Protein AF-A0A6J5JM44-F1 (afdb_monomer_lite)

Structure (mmCIF, N/CA/C/O backbone):
data_AF-A0A6J5JM44-F1
#
_entry.id   AF-A0A6J5JM44-F1
#
loop_
_atom_site.group_PDB
_atom_site.id
_atom_site.type_symbol
_atom_site.label_atom_id
_atom_site.label_alt_id
_atom_site.label_comp_id
_atom_site.label_asym_id
_atom_site.label_entity_id
_atom_site.label_seq_id
_atom_site.pdbx_PDB_ins_code
_atom_site.Cartn_x
_atom_site.Cartn_y
_atom_site.Cartn_z
_atom_site.occupancy
_atom_site.B_iso_or_equiv
_atom_site.auth_seq_id
_atom_site.auth_comp_id
_atom_site.auth_asym_id
_atom_site.auth_atom_id
_atom_site.pdbx_PDB_model_num
ATOM 1 N N . MET A 1 1 ? 19.607 -6.133 -11.177 1.00 48.34 1 MET A N 1
ATOM 2 C CA . MET A 1 1 ? 19.579 -4.755 -11.713 1.00 48.34 1 MET A CA 1
ATOM 3 C C . MET A 1 1 ? 18.278 -4.147 -11.225 1.00 48.34 1 MET A C 1
ATOM 5 O O . MET A 1 1 ? 17.255 -4.796 -11.399 1.00 48.34 1 MET A O 1
ATOM 9 N N . ILE A 1 2 ? 18.297 -3.022 -10.504 1.00 53.97 2 ILE A N 1
ATOM 10 C CA . ILE A 1 2 ? 17.043 -2.338 -10.150 1.00 53.97 2 ILE A CA 1
ATOM 11 C C . ILE A 1 2 ? 16.428 -1.901 -11.477 1.00 53.97 2 ILE A C 1
ATOM 13 O O . ILE A 1 2 ? 17.062 -1.153 -12.211 1.00 53.97 2 ILE A O 1
ATOM 17 N N . GLY A 1 3 ? 15.270 -2.464 -11.829 1.00 64.56 3 GLY A N 1
ATOM 18 C CA . GLY A 1 3 ? 14.561 -2.082 -13.044 1.00 64.56 3 GLY A CA 1
ATOM 19 C C . GLY A 1 3 ? 14.214 -0.603 -12.951 1.00 64.56 3 GLY A C 1
ATOM 20 O O . GLY A 1 3 ? 13.547 -0.176 -12.011 1.00 64.56 3 GLY A O 1
ATOM 21 N N . GLU A 1 4 ? 14.726 0.190 -13.873 1.00 68.62 4 GLU A N 1
ATOM 22 C CA . GLU A 1 4 ? 14.323 1.579 -14.034 1.00 68.62 4 GLU A CA 1
ATOM 23 C C . GLU A 1 4 ? 13.144 1.573 -15.004 1.00 68.62 4 GLU A C 1
ATOM 25 O O . GLU A 1 4 ? 13.190 0.919 -16.047 1.00 68.62 4 GLU A O 1
ATOM 30 N N . ILE A 1 5 ? 12.051 2.229 -14.626 1.00 71.19 5 ILE A N 1
ATOM 31 C CA . ILE A 1 5 ? 10.876 2.373 -15.479 1.00 71.19 5 ILE A CA 1
ATOM 32 C C . ILE A 1 5 ? 10.991 3.743 -16.134 1.00 71.19 5 ILE A C 1
ATOM 34 O O . ILE A 1 5 ? 10.968 4.762 -15.443 1.00 71.19 5 ILE A O 1
ATOM 38 N N . ASP A 1 6 ? 11.135 3.758 -17.457 1.00 75.75 6 ASP A N 1
ATOM 39 C CA . ASP A 1 6 ? 11.117 4.985 -18.248 1.00 75.75 6 ASP A CA 1
ATOM 40 C C . ASP A 1 6 ? 9.661 5.406 -18.498 1.00 75.75 6 ASP A C 1
ATOM 42 O O . ASP A 1 6 ? 8.891 4.705 -19.160 1.00 75.75 6 ASP A O 1
ATOM 46 N N . ILE A 1 7 ? 9.273 6.546 -17.926 1.00 75.31 7 ILE A N 1
ATOM 47 C CA . ILE A 1 7 ? 7.978 7.187 -18.143 1.00 75.31 7 ILE A CA 1
ATOM 48 C C . ILE A 1 7 ? 8.229 8.498 -18.891 1.00 75.31 7 ILE A C 1
ATOM 50 O O . ILE A 1 7 ? 8.570 9.508 -18.280 1.00 75.31 7 ILE A O 1
ATOM 54 N N . PHE A 1 8 ? 8.041 8.500 -20.214 1.00 74.69 8 PHE A N 1
ATOM 55 C CA . PHE A 1 8 ? 8.218 9.688 -21.069 1.00 74.69 8 PHE A CA 1
ATOM 56 C C . PHE A 1 8 ? 9.595 10.380 -20.922 1.00 74.69 8 PHE A C 1
ATOM 58 O O . PHE A 1 8 ? 9.688 11.605 -21.002 1.00 74.69 8 PHE A O 1
ATOM 65 N N . GLY A 1 9 ? 10.665 9.617 -20.695 1.00 76.31 9 GLY A N 1
ATOM 66 C CA . GLY A 1 9 ? 12.023 10.112 -20.455 1.00 76.31 9 GLY A CA 1
ATOM 67 C C . GLY A 1 9 ? 12.349 10.384 -18.982 1.00 76.31 9 GLY A C 1
ATOM 68 O O . GLY A 1 9 ? 13.461 10.812 -18.672 1.00 76.31 9 GLY A O 1
ATOM 69 N N . VAL A 1 10 ? 11.405 10.153 -18.061 1.00 76.00 10 VAL A N 1
ATOM 70 C CA . VAL A 1 10 ? 11.624 10.228 -16.611 1.00 76.00 10 VAL A CA 1
ATOM 71 C C . VAL A 1 10 ? 11.900 8.829 -16.073 1.00 76.00 10 VAL A C 1
ATOM 73 O O . VAL A 1 10 ? 11.015 7.974 -16.051 1.00 76.00 10 VAL A O 1
ATOM 76 N N . PHE A 1 11 ? 13.123 8.610 -15.594 1.00 76.12 11 PHE A N 1
ATOM 77 C CA . PHE A 1 11 ? 13.537 7.346 -14.989 1.00 76.12 11 PHE A CA 1
ATOM 78 C C . PHE A 1 11 ? 13.040 7.259 -13.547 1.00 76.12 11 PHE A C 1
ATOM 80 O O . PHE A 1 11 ? 13.526 7.962 -12.658 1.00 76.12 11 PHE A O 1
ATOM 87 N N . VAL A 1 12 ? 12.064 6.385 -13.310 1.00 77.88 12 VAL A N 1
ATOM 88 C CA . VAL A 1 12 ? 11.525 6.121 -11.975 1.00 77.88 12 VAL A CA 1
ATOM 89 C C . VAL A 1 12 ? 12.026 4.758 -11.493 1.00 77.88 12 VAL A C 1
ATOM 91 O O . VAL A 1 12 ? 11.910 3.772 -12.225 1.00 77.88 12 VAL A O 1
ATOM 94 N N . PRO A 1 13 ? 12.545 4.641 -10.257 1.00 80.56 13 PRO A N 1
ATOM 95 C CA . PRO A 1 13 ? 12.927 3.342 -9.718 1.00 80.56 13 PRO A CA 1
ATOM 96 C C . PRO A 1 13 ? 11.702 2.420 -9.634 1.00 80.56 13 PRO A C 1
ATOM 98 O O . PRO A 1 13 ? 10.704 2.785 -9.008 1.00 80.56 13 PRO A O 1
ATOM 101 N N . ALA A 1 14 ? 11.775 1.197 -10.174 1.00 80.06 14 ALA A N 1
ATOM 102 C CA . ALA A 1 14 ? 10.696 0.210 -10.036 1.00 80.06 14 ALA A CA 1
ATOM 103 C C . ALA A 1 14 ? 10.228 -0.012 -8.583 1.00 80.06 14 ALA A C 1
ATOM 105 O O . ALA A 1 14 ? 9.017 -0.103 -8.374 1.00 80.06 14 ALA A O 1
ATOM 106 N N . PRO A 1 15 ? 11.106 -0.025 -7.553 1.00 79.56 15 PRO A N 1
ATOM 107 C CA . PRO A 1 15 ? 10.662 -0.130 -6.163 1.0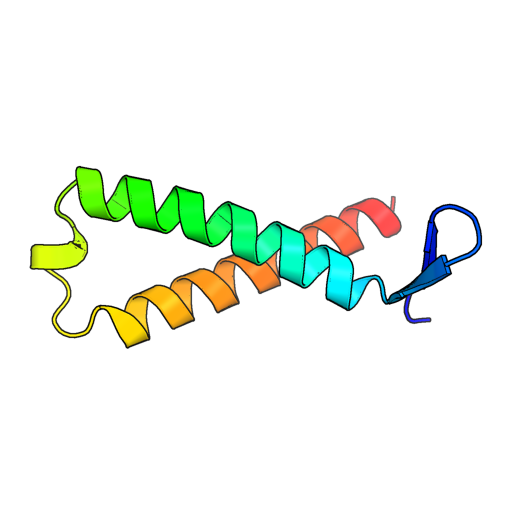0 79.56 15 PRO A CA 1
ATOM 108 C C . PRO A 1 15 ? 9.687 0.981 -5.759 1.00 79.56 15 PRO A C 1
ATOM 110 O O . PRO A 1 15 ? 8.754 0.732 -5.003 1.00 79.56 15 PRO A O 1
ATOM 113 N N . LEU A 1 16 ? 9.869 2.191 -6.292 1.00 83.19 16 LEU A N 1
ATOM 114 C CA . LEU A 1 16 ? 9.039 3.360 -6.006 1.00 83.19 16 LEU A CA 1
ATOM 115 C C . LEU A 1 16 ? 7.626 3.178 -6.577 1.00 83.19 16 LEU A C 1
ATOM 117 O O . LEU A 1 16 ? 6.634 3.441 -5.897 1.00 83.19 16 LEU A O 1
ATOM 121 N N . VAL A 1 17 ? 7.536 2.641 -7.795 1.00 84.44 17 VAL A N 1
ATOM 122 C CA . VAL A 1 17 ? 6.258 2.294 -8.432 1.00 84.44 17 VAL A CA 1
ATOM 123 C C . VAL A 1 17 ? 5.557 1.166 -7.670 1.00 84.44 17 VAL A C 1
ATOM 125 O O . VAL A 1 17 ? 4.361 1.257 -7.398 1.00 84.44 17 VAL A O 1
ATOM 128 N N . LEU A 1 18 ? 6.295 0.138 -7.242 1.00 83.50 18 LEU A N 1
ATOM 129 C CA . LEU A 1 18 ? 5.746 -0.966 -6.445 1.00 83.50 18 LEU A CA 1
ATOM 130 C C . LEU A 1 18 ? 5.245 -0.497 -5.071 1.00 83.50 18 LEU A C 1
ATOM 132 O O . LEU A 1 18 ? 4.182 -0.935 -4.631 1.00 83.50 18 LEU A O 1
ATOM 136 N N . MET A 1 19 ? 5.959 0.421 -4.409 1.00 85.12 19 MET A N 1
ATOM 137 C CA . MET A 1 19 ? 5.505 1.043 -3.158 1.00 85.12 19 MET A CA 1
ATOM 138 C C . MET A 1 19 ? 4.202 1.819 -3.361 1.00 85.12 19 MET A C 1
ATOM 140 O O . MET A 1 19 ? 3.291 1.701 -2.544 1.00 85.12 19 MET A O 1
ATOM 144 N N . LEU A 1 20 ? 4.077 2.566 -4.464 1.00 88.94 20 LEU A N 1
ATOM 145 C CA . LEU A 1 20 ? 2.853 3.299 -4.785 1.00 88.94 20 LEU A CA 1
ATOM 146 C C . LEU A 1 20 ? 1.666 2.350 -5.008 1.00 88.94 20 LEU A C 1
ATOM 148 O O . LEU A 1 20 ? 0.590 2.570 -4.453 1.00 88.94 20 LEU A O 1
ATOM 152 N N . ILE A 1 21 ? 1.865 1.264 -5.761 1.00 87.38 21 ILE A N 1
ATOM 153 C CA . ILE A 1 21 ? 0.838 0.233 -5.979 1.00 87.38 21 ILE A CA 1
ATOM 154 C C . ILE A 1 21 ? 0.424 -0.402 -4.647 1.00 87.38 21 ILE A C 1
ATOM 156 O O . ILE A 1 21 ? -0.767 -0.489 -4.342 1.00 87.38 21 ILE A O 1
ATOM 160 N N . ALA A 1 22 ? 1.394 -0.803 -3.823 1.00 87.38 22 ALA A N 1
ATOM 161 C CA . ALA A 1 22 ? 1.130 -1.390 -2.514 1.00 87.38 22 ALA A CA 1
ATOM 162 C C . ALA A 1 22 ? 0.368 -0.427 -1.591 1.00 87.38 22 ALA A C 1
ATOM 164 O O . ALA A 1 22 ? -0.539 -0.846 -0.873 1.00 87.38 22 ALA A O 1
ATOM 165 N N . TYR A 1 23 ? 0.689 0.868 -1.641 1.00 87.88 23 TYR A N 1
ATOM 166 C CA . TYR A 1 23 ? -0.010 1.902 -0.885 1.00 87.88 23 TYR A CA 1
ATOM 167 C C . TYR A 1 23 ? -1.474 2.050 -1.316 1.00 87.88 23 TYR A C 1
ATOM 169 O O . TYR A 1 23 ? -2.362 2.067 -0.463 1.00 87.88 23 TYR A O 1
ATOM 177 N N . LEU A 1 24 ? -1.753 2.075 -2.623 1.00 90.94 24 LEU A N 1
ATOM 178 C CA . LEU A 1 24 ? -3.126 2.129 -3.139 1.00 90.94 24 LEU A CA 1
ATOM 179 C C . LEU A 1 24 ? -3.945 0.906 -2.706 1.00 90.94 24 LEU A C 1
ATOM 181 O O . LEU A 1 24 ? -5.078 1.053 -2.247 1.00 90.94 24 LEU A O 1
ATOM 185 N N . ILE A 1 25 ? -3.358 -0.292 -2.778 1.00 89.81 25 ILE A N 1
ATOM 186 C CA . ILE A 1 25 ? -3.995 -1.520 -2.282 1.00 89.81 25 ILE A CA 1
ATOM 187 C C . ILE A 1 25 ? -4.256 -1.408 -0.776 1.00 89.81 25 ILE A C 1
ATOM 189 O O . ILE A 1 25 ? -5.342 -1.753 -0.313 1.00 89.81 25 ILE A O 1
ATOM 193 N N . ASN A 1 26 ? -3.300 -0.881 -0.007 1.00 88.62 26 ASN A N 1
ATOM 194 C CA . ASN A 1 26 ? -3.453 -0.713 1.434 1.00 88.62 26 ASN A CA 1
ATOM 195 C C . ASN A 1 26 ? -4.621 0.218 1.793 1.00 88.62 26 ASN A C 1
ATOM 197 O O . ASN A 1 26 ? -5.382 -0.109 2.700 1.00 88.62 26 ASN A O 1
ATOM 201 N N . ILE A 1 27 ? -4.824 1.316 1.054 1.00 87.56 27 ILE A N 1
ATOM 202 C CA . ILE A 1 27 ? -5.983 2.206 1.247 1.00 87.56 27 ILE A CA 1
ATOM 203 C C . ILE A 1 27 ? -7.293 1.432 1.077 1.00 87.56 27 ILE A C 1
ATOM 205 O O . ILE A 1 27 ? -8.194 1.561 1.906 1.00 87.56 27 ILE A O 1
ATOM 209 N N . VAL A 1 28 ? -7.401 0.613 0.027 1.00 88.69 28 VAL A N 1
ATOM 210 C CA . VAL A 1 28 ? -8.606 -0.186 -0.234 1.00 88.69 28 VAL A CA 1
ATOM 211 C C . VAL A 1 28 ? -8.821 -1.217 0.872 1.00 88.69 28 VAL A C 1
ATOM 213 O O . VAL A 1 28 ? -9.921 -1.313 1.414 1.00 88.69 28 VAL A O 1
ATOM 216 N N . VAL A 1 29 ? -7.772 -1.949 1.253 1.00 86.50 29 VAL A N 1
ATOM 217 C CA . VAL A 1 29 ? -7.826 -2.955 2.324 1.00 86.50 29 VAL A CA 1
ATOM 218 C C . VAL A 1 29 ? -8.245 -2.314 3.647 1.00 86.50 29 VAL A C 1
ATOM 220 O O . VAL A 1 29 ? -9.158 -2.811 4.306 1.00 86.50 29 VAL A O 1
ATOM 223 N N . ARG A 1 30 ? -7.646 -1.172 3.997 1.00 85.00 30 ARG A N 1
ATOM 224 C CA . ARG A 1 30 ? -8.015 -0.374 5.167 1.00 85.00 30 ARG A CA 1
ATOM 225 C C . ARG A 1 30 ? -9.488 0.018 5.105 1.00 85.00 30 ARG A C 1
ATOM 227 O O . ARG A 1 30 ? -10.229 -0.310 6.022 1.00 85.00 30 ARG A O 1
ATOM 234 N N . ALA A 1 31 ? -9.949 0.633 4.016 1.00 84.44 31 ALA A N 1
ATOM 235 C CA . ALA A 1 31 ? -11.345 1.050 3.863 1.00 84.44 31 ALA A CA 1
ATOM 236 C C . ALA A 1 31 ? -12.345 -0.118 3.995 1.00 84.44 31 ALA A C 1
ATOM 238 O O . ALA A 1 31 ? -13.426 0.045 4.566 1.00 84.44 31 ALA A O 1
ATOM 239 N N . VAL A 1 32 ? -11.991 -1.310 3.506 1.00 85.06 32 VAL A N 1
ATOM 240 C CA . VAL A 1 32 ? -12.798 -2.528 3.677 1.00 85.06 32 VAL A CA 1
ATOM 241 C C . VAL A 1 32 ? -12.818 -2.971 5.141 1.00 85.06 32 VAL A C 1
ATOM 243 O O . VAL A 1 32 ? -13.892 -3.191 5.694 1.00 85.06 32 VAL A O 1
ATOM 246 N N . LEU A 1 33 ? -11.664 -3.041 5.804 1.00 83.06 33 LEU A N 1
ATOM 247 C CA . LEU A 1 33 ? -11.562 -3.416 7.219 1.00 83.06 33 LEU A CA 1
ATOM 248 C C . LEU A 1 33 ? -12.281 -2.428 8.1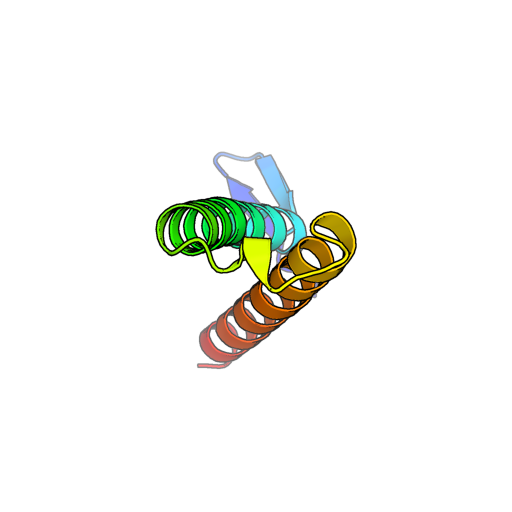49 1.00 83.06 33 LEU A C 1
ATOM 250 O O . LEU A 1 33 ? -12.849 -2.832 9.168 1.00 83.06 33 LEU A O 1
ATOM 254 N N . GLU A 1 34 ? -12.294 -1.141 7.788 1.00 83.06 34 GLU A N 1
ATOM 255 C CA . GLU A 1 34 ? -13.072 -0.102 8.466 1.00 83.06 34 GLU A CA 1
ATOM 256 C C . GLU A 1 34 ? -14.566 -0.360 8.338 1.00 83.06 34 GLU A C 1
ATOM 258 O O . GLU A 1 34 ? -15.266 -0.362 9.351 1.00 83.06 34 GLU A O 1
ATOM 263 N N . ARG A 1 35 ? -15.047 -0.655 7.124 1.00 81.06 35 ARG A N 1
ATOM 264 C CA . ARG A 1 35 ? -16.459 -0.983 6.878 1.00 81.06 35 ARG A CA 1
ATOM 265 C C . ARG A 1 35 ? -16.915 -2.254 7.582 1.00 81.06 35 ARG A C 1
ATOM 267 O O . ARG A 1 35 ? -18.044 -2.308 8.052 1.00 81.06 35 ARG A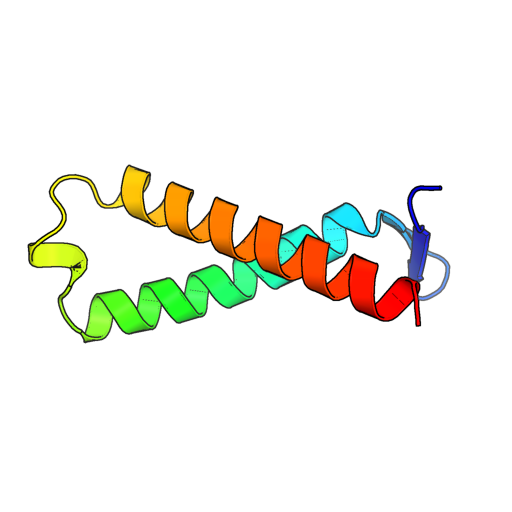 O 1
ATOM 274 N N . VAL A 1 36 ? -16.047 -3.258 7.677 1.00 82.38 36 VAL A N 1
ATOM 275 C CA . VAL A 1 36 ? -16.334 -4.525 8.370 1.00 82.38 36 VAL A CA 1
ATOM 276 C C . VAL A 1 36 ? -16.358 -4.332 9.898 1.00 82.38 36 VAL A C 1
ATOM 278 O O . VAL A 1 36 ? -16.825 -5.197 10.631 1.00 82.38 36 VAL A O 1
ATOM 281 N N . GLY A 1 37 ? -15.875 -3.193 10.413 1.00 76.00 37 GLY A N 1
ATOM 282 C CA . GLY A 1 37 ? -15.794 -2.933 11.852 1.00 76.00 37 GLY A CA 1
ATOM 283 C C . GLY A 1 37 ? -14.712 -3.756 12.555 1.00 76.00 37 GLY A C 1
ATOM 284 O O . GLY A 1 37 ? -14.651 -3.771 13.785 1.00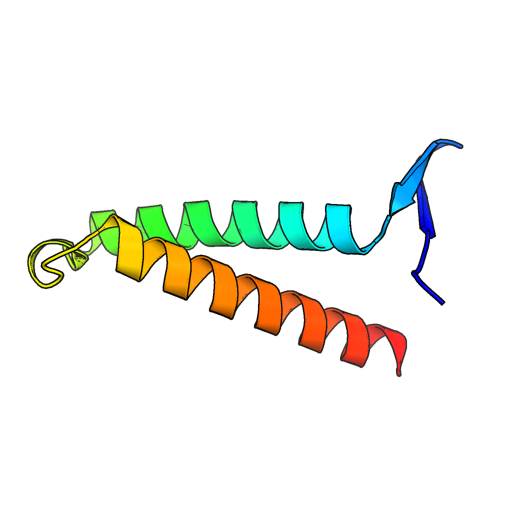 76.00 37 GLY A O 1
ATOM 285 N N . PHE A 1 38 ? -13.824 -4.404 11.793 1.00 69.38 38 PHE A N 1
ATOM 286 C CA . PHE A 1 38 ? -12.786 -5.303 12.307 1.00 69.38 38 PHE A CA 1
ATOM 287 C C . PHE A 1 38 ? -11.780 -4.572 13.205 1.00 69.38 38 PHE A C 1
ATOM 289 O O . PHE A 1 38 ? -11.239 -5.139 14.150 1.00 69.38 38 PHE A O 1
ATOM 296 N N . TYR A 1 39 ? -11.603 -3.267 12.986 1.00 68.44 39 TYR A N 1
ATOM 297 C CA . TYR A 1 39 ? -10.781 -2.417 13.845 1.00 68.44 39 TYR A CA 1
ATOM 298 C C . TYR A 1 39 ? -11.299 -2.270 15.284 1.00 68.44 39 TYR A C 1
ATOM 300 O O . TYR A 1 39 ? -10.543 -1.789 16.118 1.00 68.44 39 TYR A O 1
ATOM 308 N N . ARG A 1 40 ? -12.533 -2.692 15.616 1.00 69.81 40 ARG A N 1
ATOM 309 C CA . ARG A 1 40 ? -12.973 -2.783 17.024 1.00 69.81 40 ARG A CA 1
ATOM 310 C C . ARG A 1 40 ? -12.290 -3.912 17.797 1.00 69.81 40 ARG A C 1
ATOM 312 O O . ARG A 1 40 ? -12.194 -3.815 19.013 1.00 69.81 40 ARG A O 1
ATOM 319 N N . LEU A 1 41 ? -11.841 -4.966 17.115 1.00 72.25 41 LEU A N 1
ATOM 320 C CA . LEU A 1 41 ? -11.136 -6.102 17.727 1.00 72.25 41 LEU A CA 1
ATOM 321 C C . LEU A 1 41 ? -9.627 -5.849 17.859 1.00 72.25 41 LEU A C 1
ATOM 323 O O . LEU A 1 41 ? -8.939 -6.556 18.590 1.00 72.25 41 LEU A O 1
ATOM 327 N N . VAL A 1 42 ? -9.101 -4.848 17.151 1.00 74.56 42 VAL A N 1
ATOM 328 C CA . VAL A 1 42 ? -7.668 -4.559 17.083 1.00 74.56 42 VAL A C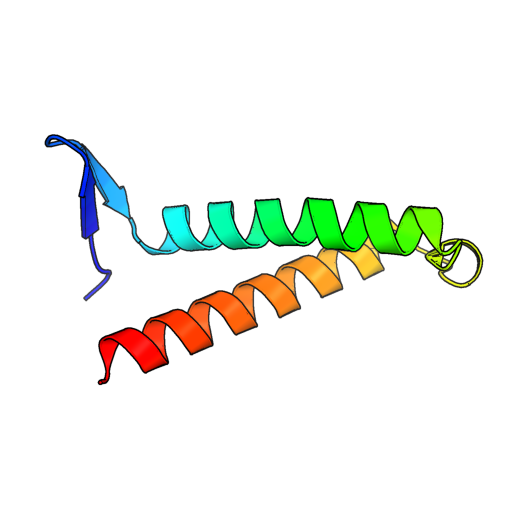A 1
ATOM 329 C C . VAL A 1 42 ? -7.321 -3.437 18.060 1.00 74.56 42 VAL A C 1
ATOM 331 O O . VAL A 1 42 ? -7.698 -2.288 17.855 1.00 74.56 42 VAL A O 1
ATOM 334 N N . TRP A 1 43 ? -6.546 -3.759 19.100 1.00 69.19 43 TRP A N 1
ATOM 335 C CA . TRP A 1 43 ? -6.144 -2.809 20.148 1.00 69.19 43 TRP A CA 1
ATOM 336 C C . TRP A 1 43 ? -5.290 -1.643 19.599 1.00 69.19 43 TRP A C 1
ATOM 338 O O . TRP A 1 43 ? -5.481 -0.494 19.992 1.00 69.19 43 TRP A O 1
ATOM 348 N N . HIS A 1 44 ? -4.404 -1.899 18.625 1.00 75.31 44 HIS A N 1
ATOM 349 C CA . HIS A 1 44 ? -3.571 -0.872 17.982 1.00 75.31 44 HIS A CA 1
ATOM 350 C C . HIS A 1 44 ? -3.745 -0.842 16.461 1.00 75.31 44 HIS A C 1
ATOM 352 O O . HIS A 1 44 ? -3.064 -1.561 15.727 1.00 75.31 44 HIS A O 1
ATOM 358 N N . ARG A 1 45 ? -4.610 0.064 15.989 1.00 75.75 45 ARG A N 1
ATOM 359 C CA . ARG A 1 45 ? -4.842 0.348 14.561 1.00 75.75 45 ARG A CA 1
ATOM 360 C C . ARG A 1 45 ? -3.538 0.510 13.770 1.00 75.75 45 ARG A C 1
ATOM 362 O O . ARG A 1 45 ? -3.303 -0.226 12.819 1.00 75.75 45 ARG A O 1
ATOM 369 N N . SER A 1 46 ? -2.651 1.399 14.225 1.00 78.75 46 SER A N 1
ATOM 370 C CA . SER A 1 46 ? -1.436 1.755 13.479 1.00 78.75 46 SER A CA 1
ATOM 371 C C . SER A 1 46 ? -0.458 0.596 13.263 1.00 78.75 46 SER A C 1
ATOM 373 O O . SER A 1 46 ? 0.128 0.515 12.189 1.00 78.75 46 SER A O 1
ATOM 375 N N . ILE A 1 47 ? -0.283 -0.308 14.237 1.00 83.06 47 ILE A N 1
ATOM 376 C CA . ILE A 1 47 ? 0.621 -1.467 14.087 1.00 83.06 47 ILE A CA 1
ATOM 377 C C . ILE A 1 47 ? 0.045 -2.474 13.093 1.00 83.06 47 ILE A C 1
ATOM 379 O O . ILE A 1 47 ? 0.772 -2.997 12.251 1.00 83.06 47 ILE A O 1
ATOM 383 N N . PHE A 1 48 ? -1.261 -2.727 13.170 1.00 84.12 48 PHE A N 1
ATOM 384 C CA . PHE A 1 48 ? -1.924 -3.663 12.271 1.00 84.12 48 PHE A CA 1
ATOM 385 C C . PHE A 1 48 ? -1.883 -3.176 10.823 1.00 84.12 48 PHE A C 1
ATOM 387 O O . PHE A 1 48 ? -1.538 -3.930 9.917 1.00 84.12 48 PHE A O 1
ATOM 394 N N . ASP A 1 49 ? -2.153 -1.890 10.614 1.00 82.75 49 ASP A N 1
ATOM 395 C CA . ASP A 1 49 ? -2.090 -1.288 9.290 1.00 82.75 49 ASP A CA 1
ATOM 396 C C . ASP A 1 49 ? -0.682 -1.286 8.691 1.00 82.75 49 ASP A C 1
ATOM 398 O O . ASP A 1 49 ? -0.520 -1.537 7.494 1.00 82.75 49 ASP A O 1
ATOM 402 N N . LEU A 1 50 ? 0.336 -1.034 9.520 1.00 85.50 50 LEU A N 1
ATOM 403 C CA . LEU A 1 50 ? 1.732 -1.144 9.106 1.00 85.50 50 LEU A CA 1
ATOM 404 C C . LEU A 1 50 ? 2.059 -2.588 8.695 1.00 85.50 50 LEU A C 1
ATOM 406 O O . LEU A 1 50 ? 2.688 -2.804 7.663 1.00 85.50 50 LEU A O 1
ATOM 410 N N . GLY A 1 51 ? 1.569 -3.574 9.451 1.00 87.62 51 GLY A N 1
ATOM 411 C CA . GLY A 1 51 ? 1.695 -4.991 9.112 1.00 87.62 51 GLY A CA 1
ATOM 412 C C . GLY A 1 51 ? 1.059 -5.328 7.764 1.00 87.62 51 GLY A C 1
ATOM 413 O O . GLY A 1 51 ? 1.716 -5.919 6.909 1.00 87.62 51 GLY A O 1
ATOM 414 N N . ILE A 1 52 ? -0.182 -4.890 7.528 1.00 86.88 52 ILE A N 1
ATOM 415 C CA . ILE A 1 52 ? -0.856 -5.068 6.233 1.00 86.88 52 ILE A CA 1
ATOM 416 C C . ILE A 1 52 ? -0.046 -4.423 5.112 1.00 86.88 52 ILE A C 1
ATOM 418 O O . ILE A 1 52 ? 0.105 -5.025 4.054 1.00 86.88 52 ILE A O 1
ATOM 422 N N . TYR A 1 53 ? 0.492 -3.220 5.321 1.00 87.62 53 TYR A N 1
ATOM 423 C CA . TYR A 1 53 ? 1.291 -2.540 4.303 1.00 87.62 53 TYR A CA 1
ATOM 424 C C . TYR A 1 53 ? 2.532 -3.345 3.932 1.00 87.62 53 TYR A C 1
ATOM 426 O O . TYR A 1 53 ? 2.783 -3.560 2.750 1.00 87.62 53 TYR A O 1
ATOM 434 N N . VAL A 1 54 ? 3.259 -3.853 4.929 1.00 89.94 54 VAL A N 1
ATOM 435 C CA . VAL A 1 54 ? 4.442 -4.692 4.709 1.00 89.94 54 VAL A CA 1
ATOM 436 C C . VAL A 1 54 ? 4.078 -5.986 3.977 1.00 89.94 54 VAL A C 1
ATOM 438 O O . VAL A 1 54 ? 4.763 -6.348 3.023 1.00 89.94 54 VAL A O 1
ATOM 441 N N . PHE A 1 55 ? 2.984 -6.654 4.354 1.00 90.50 55 PHE A N 1
ATOM 442 C CA . PHE A 1 55 ? 2.528 -7.875 3.680 1.00 90.50 55 PHE A CA 1
ATOM 443 C C . PHE A 1 55 ? 2.098 -7.628 2.232 1.00 90.50 55 PHE A C 1
ATOM 445 O O . PHE A 1 55 ? 2.491 -8.376 1.338 1.00 90.50 55 PHE A O 1
ATOM 452 N N . VAL A 1 56 ? 1.320 -6.573 1.987 1.00 89.94 56 VAL A N 1
ATOM 453 C CA . VAL A 1 56 ? 0.891 -6.182 0.639 1.00 89.94 56 VAL A CA 1
ATOM 454 C C . VAL A 1 56 ? 2.100 -5.808 -0.215 1.00 89.94 56 VAL A C 1
ATOM 456 O O . VAL A 1 56 ? 2.207 -6.265 -1.349 1.00 89.94 56 VAL A O 1
ATOM 459 N N . PHE A 1 57 ? 3.039 -5.031 0.326 1.00 86.69 57 PHE A N 1
ATOM 460 C CA . PHE A 1 57 ? 4.264 -4.661 -0.377 1.00 86.69 57 PHE A CA 1
ATOM 461 C C . PHE A 1 57 ? 5.112 -5.889 -0.724 1.00 86.69 5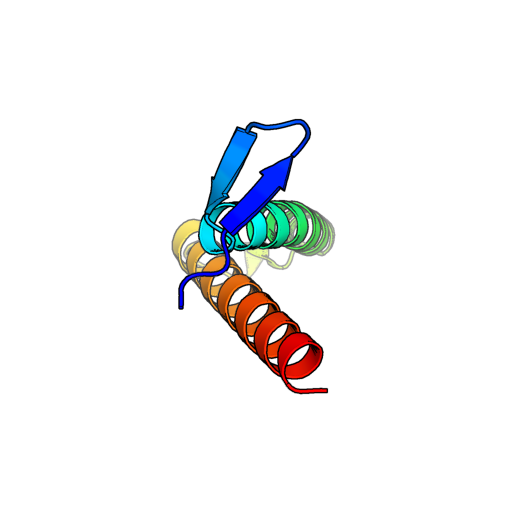7 PHE A C 1
ATOM 463 O O . PHE A 1 57 ? 5.524 -6.038 -1.873 1.00 86.69 57 PHE A O 1
ATOM 470 N N . ALA A 1 58 ? 5.304 -6.813 0.222 1.00 87.44 58 ALA A N 1
ATOM 471 C CA . ALA A 1 58 ? 6.005 -8.068 -0.031 1.00 87.44 58 ALA A CA 1
ATOM 472 C C . ALA A 1 58 ? 5.318 -8.894 -1.131 1.00 87.44 58 ALA A C 1
ATOM 474 O O . ALA A 1 58 ? 5.988 -9.366 -2.047 1.00 87.44 58 ALA A O 1
ATOM 475 N N . ALA A 1 59 ? 3.988 -9.018 -1.094 1.00 88.38 59 ALA A N 1
ATOM 476 C CA . ALA A 1 59 ? 3.228 -9.729 -2.118 1.00 88.38 59 ALA A CA 1
ATOM 477 C C . ALA A 1 59 ? 3.392 -9.092 -3.508 1.00 88.38 59 ALA A C 1
ATOM 479 O O . ALA A 1 59 ? 3.667 -9.797 -4.475 1.00 88.38 59 ALA A O 1
ATOM 480 N N . VAL A 1 60 ? 3.290 -7.763 -3.608 1.00 86.44 60 VAL A N 1
ATOM 481 C CA . VAL A 1 60 ? 3.480 -7.018 -4.864 1.00 86.44 60 VAL A CA 1
ATOM 482 C C . VAL A 1 60 ? 4.894 -7.214 -5.419 1.00 86.44 60 VAL A C 1
ATOM 484 O O . VAL A 1 60 ? 5.053 -7.452 -6.616 1.00 86.44 60 VAL A O 1
ATOM 487 N N . VAL A 1 61 ? 5.919 -7.183 -4.563 1.00 86.06 61 VAL A N 1
ATOM 488 C CA . VAL A 1 61 ? 7.312 -7.440 -4.962 1.00 86.06 61 VAL A CA 1
ATOM 489 C C . VAL A 1 61 ? 7.492 -8.875 -5.463 1.00 86.06 61 VAL A C 1
ATOM 491 O O . VAL A 1 61 ? 8.097 -9.077 -6.515 1.00 86.06 61 VAL A O 1
ATOM 494 N N . ILE A 1 62 ? 6.940 -9.866 -4.758 1.00 87.31 62 ILE A N 1
ATOM 495 C CA . ILE A 1 62 ? 7.015 -11.279 -5.158 1.00 87.31 62 ILE A CA 1
ATOM 496 C C . ILE A 1 62 ? 6.327 -11.494 -6.509 1.00 87.31 62 ILE A C 1
ATOM 498 O O . ILE A 1 62 ? 6.913 -12.103 -7.401 1.00 87.31 62 ILE A O 1
ATOM 502 N N . VAL A 1 63 ? 5.114 -10.962 -6.688 1.00 86.25 63 VAL A N 1
ATOM 503 C CA . VAL A 1 63 ? 4.364 -11.069 -7.948 1.00 86.25 63 VAL A CA 1
ATOM 504 C C . VAL A 1 63 ? 5.117 -10.389 -9.087 1.00 86.25 63 VAL A C 1
ATOM 506 O O . VAL A 1 63 ? 5.252 -10.976 -10.156 1.00 86.25 63 VAL A O 1
ATOM 509 N N . SER A 1 64 ? 5.661 -9.191 -8.859 1.00 82.00 64 SER A N 1
ATOM 510 C CA . SER A 1 64 ? 6.467 -8.485 -9.859 1.00 82.00 64 SER A CA 1
ATOM 511 C C . SER A 1 64 ? 7.703 -9.285 -10.263 1.00 82.00 64 SER A C 1
ATOM 513 O O . SER A 1 64 ? 8.030 -9.333 -11.446 1.00 82.00 64 SER A O 1
ATOM 515 N N . HIS A 1 65 ? 8.386 -9.918 -9.306 1.00 80.69 65 HIS A N 1
ATOM 516 C CA . HIS A 1 65 ? 9.553 -10.747 -9.596 1.00 80.69 65 HIS A CA 1
ATOM 517 C C . HIS A 1 65 ? 9.164 -12.028 -10.344 1.00 80.69 65 HIS A C 1
ATOM 519 O O . HIS A 1 65 ? 9.902 -12.481 -11.214 1.00 80.69 65 HIS A O 1
ATOM 525 N N . HIS A 1 66 ? 8.004 -12.608 -10.034 1.00 79.19 66 HIS A N 1
ATOM 526 C CA . HIS A 1 66 ? 7.509 -13.791 -10.730 1.00 79.19 66 HIS A CA 1
ATOM 527 C C . HIS A 1 66 ? 7.098 -13.477 -12.176 1.00 79.19 66 HIS A C 1
ATOM 529 O O . HIS A 1 66 ? 7.391 -14.266 -13.072 1.00 79.19 66 HIS A O 1
ATOM 535 N N . LEU A 1 67 ? 6.472 -12.319 -12.414 1.00 75.06 67 LEU A N 1
ATOM 536 C CA . LEU A 1 67 ? 6.142 -11.840 -13.760 1.00 75.06 67 LEU A CA 1
ATOM 537 C C . LEU A 1 67 ? 7.395 -11.534 -14.583 1.00 75.06 67 LEU A C 1
ATOM 539 O O . LEU A 1 67 ? 7.429 -11.842 -15.762 1.00 75.06 67 LEU A O 1
ATOM 543 N N . ALA A 1 68 ? 8.418 -10.941 -13.965 1.00 69.69 68 ALA A N 1
ATOM 544 C CA . ALA A 1 68 ? 9.670 -10.610 -14.644 1.00 69.69 68 ALA A CA 1
ATOM 545 C C . ALA A 1 68 ? 10.555 -11.836 -14.944 1.00 69.69 68 ALA A C 1
ATOM 547 O O . ALA A 1 68 ? 11.476 -11.737 -15.749 1.00 69.69 68 ALA A O 1
ATOM 548 N N . ALA A 1 69 ? 10.311 -12.965 -14.272 1.00 60.50 69 ALA A N 1
ATOM 549 C CA . ALA A 1 69 ? 11.031 -14.223 -14.472 1.00 60.50 69 ALA A CA 1
ATOM 550 C C . ALA A 1 69 ? 10.340 -15.183 -15.462 1.00 60.50 69 ALA A C 1
ATOM 552 O O . ALA A 1 69 ? 10.861 -16.274 -15.691 1.00 60.50 69 ALA A O 1
ATOM 553 N N . THR A 1 70 ? 9.178 -14.799 -16.006 1.00 52.44 70 THR A N 1
ATOM 554 C CA . THR A 1 70 ? 8.438 -15.539 -17.044 1.00 52.44 70 THR A CA 1
ATOM 555 C C . THR A 1 70 ? 8.659 -14.869 -18.392 1.00 52.44 70 THR A C 1
ATOM 557 O O . THR A 1 70 ? 8.844 -15.604 -19.385 1.00 52.44 70 THR A O 1
#

Sequence (70 aa):
MIGEIDIFGVFVPAPLVLMLIAYLINIVVRAVLERVGFYRLVWHRSIFDLGIYVFVFAAVVIVSHHLAAT

Organism: NCBI:txid2015348

Radius of gyration: 15.12 Å; chains: 1; bounding box: 36×26×41 Å

InterPro domains:
  IPR012451 Protein of unknown function DUF1656 [PF07869] (4-58)

Secondary structure (DSSP, 8-state):
---EEEETTEEEEHHHHHHHHHHHHHHHHHHHHHHTTGGGT-S-HHHHHHHHHHHHHHHHHHHHHHHHT-

Foldseek 3Di:
DQDFDQDPNDTDGPLVVLLVVLVVVLVVVVVVCVVVVVCVVPPDPVVVSVVSSVVSSVVSVVVVVVVVVD

pLDDT: mean 79.83, std 9.17, range [48.34, 90.94]